Protein AF-A0A653XTZ4-F1 (afdb_monomer_lite)

Sequence (182 aa):
MMSSQIPEPPPSAAHVKADNASLGDLLGDVTRDLSTLMRQEVELAKAELKQSTSRAGKGAGMLAGAGIGGHFVLLFLSLALMWALGAISRTQTIHLPRRQRRRHARRRRDRRTLRPALPLPGPDVGPGRHHGPGLGRADRRRDLGHHRRRPGLHRPQGTQTDQGPAPNRRNPLRNSPNPKTR

Structure (mmCIF, N/CA/C/O backbone):
data_AF-A0A653XTZ4-F1
#
_entry.id   AF-A0A653XTZ4-F1
#
loop_
_atom_site.group_PDB
_atom_site.id
_atom_site.type_symbol
_atom_site.label_atom_id
_atom_site.label_alt_id
_atom_site.label_comp_id
_atom_site.label_asym_id
_atom_site.label_entity_id
_atom_site.label_seq_id
_atom_site.pdbx_PDB_ins_code
_atom_site.Cartn_x
_atom_site.Cartn_y
_atom_site.Cartn_z
_atom_site.occupancy
_atom_site.B_iso_or_equiv
_atom_site.auth_seq_id
_atom_site.auth_comp_id
_atom_site.auth_asym_id
_atom_site.auth_atom_id
_atom_site.pdbx_PDB_model_num
ATOM 1 N N . MET A 1 1 ? -15.277 34.117 65.190 1.00 51.38 1 MET A N 1
ATOM 2 C CA . MET A 1 1 ? -15.842 32.758 65.050 1.00 51.38 1 MET A CA 1
ATOM 3 C C . MET A 1 1 ? -17.034 32.850 64.105 1.00 51.38 1 MET A C 1
ATOM 5 O O . MET A 1 1 ? -18.096 33.268 64.533 1.00 51.38 1 MET A O 1
ATOM 9 N N . MET A 1 2 ? -16.837 32.579 62.813 1.00 57.53 2 MET A N 1
ATOM 10 C CA . MET A 1 2 ? -17.904 32.515 61.805 1.00 57.53 2 MET A CA 1
ATOM 11 C C . MET A 1 2 ? -17.876 31.098 61.241 1.00 57.53 2 MET A C 1
ATOM 13 O O . MET A 1 2 ? -16.967 30.758 60.487 1.00 57.53 2 MET A O 1
ATOM 17 N N . SER A 1 3 ? -18.811 30.257 61.680 1.00 65.62 3 SER A N 1
ATOM 18 C CA . SER A 1 3 ? -18.993 28.914 61.135 1.00 65.62 3 SER A CA 1
ATOM 19 C C . SER A 1 3 ? -19.436 29.033 59.682 1.00 65.62 3 SER A C 1
ATOM 21 O O . SER A 1 3 ? -20.492 29.591 59.392 1.00 65.62 3 SER A O 1
ATOM 23 N N . SER A 1 4 ? -18.615 28.530 58.769 1.00 67.94 4 SER A N 1
ATOM 24 C CA . SER A 1 4 ? -18.942 28.403 57.355 1.00 67.94 4 SER A CA 1
ATOM 25 C C . SER A 1 4 ? -20.038 27.345 57.208 1.00 67.94 4 SER A C 1
ATOM 27 O O . SER A 1 4 ? -19.750 26.153 57.177 1.00 67.94 4 SER A O 1
ATOM 29 N N . GLN A 1 5 ? -21.304 27.767 57.170 1.00 63.75 5 GLN A N 1
ATOM 30 C CA . GLN A 1 5 ? -22.394 26.914 56.699 1.00 63.75 5 GLN A CA 1
ATOM 31 C C . GLN A 1 5 ? -22.141 26.628 55.221 1.00 63.75 5 GLN A C 1
ATOM 33 O O . GLN A 1 5 ? -22.376 27.480 54.368 1.00 63.75 5 GLN A O 1
ATOM 38 N N . ILE A 1 6 ? -21.600 25.446 54.935 1.00 70.12 6 ILE A N 1
ATOM 39 C CA . ILE A 1 6 ? -21.546 24.893 53.586 1.00 70.12 6 ILE A CA 1
ATOM 40 C C . ILE A 1 6 ? -22.996 24.551 53.223 1.00 70.12 6 ILE A C 1
ATOM 42 O O . ILE A 1 6 ? -23.613 23.761 53.940 1.00 70.12 6 ILE A O 1
ATOM 46 N N . PRO A 1 7 ? -23.584 25.162 52.181 1.00 72.69 7 PRO A N 1
ATOM 47 C CA . PRO A 1 7 ? -24.902 24.766 51.710 1.00 72.69 7 PRO A CA 1
ATOM 48 C C . PRO A 1 7 ? -24.826 23.317 51.220 1.00 72.69 7 PRO A C 1
ATOM 50 O O . PRO A 1 7 ? -24.126 23.035 50.248 1.00 72.69 7 PRO A O 1
ATOM 53 N N . GLU A 1 8 ? -25.503 22.402 51.914 1.00 71.94 8 GLU A N 1
ATOM 54 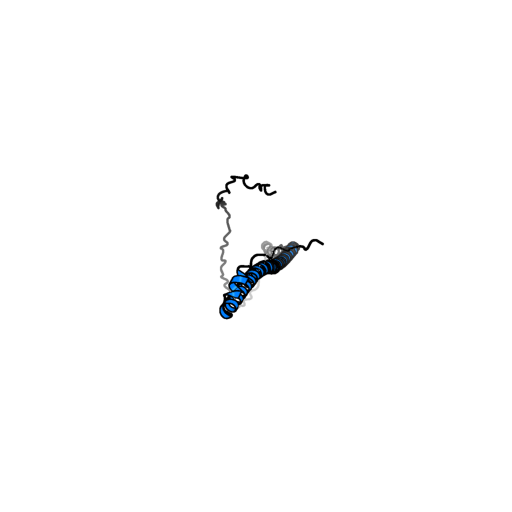C CA . GLU A 1 8 ? -25.648 21.016 51.466 1.00 71.94 8 GLU A CA 1
ATOM 55 C C . GLU A 1 8 ? -26.358 21.020 50.102 1.00 71.94 8 GLU A C 1
ATOM 57 O O . GLU A 1 8 ? -27.453 21.589 49.982 1.00 71.94 8 GLU A O 1
ATOM 62 N N . PRO A 1 9 ? -25.741 20.460 49.045 1.00 74.25 9 PRO A N 1
ATOM 63 C CA . PRO A 1 9 ? -26.384 20.377 47.748 1.00 74.25 9 PRO A CA 1
ATOM 64 C C . PRO A 1 9 ? -27.635 19.492 47.856 1.00 74.25 9 PRO A C 1
ATOM 66 O O . PRO A 1 9 ? -27.632 18.506 48.597 1.00 74.25 9 PRO A O 1
ATOM 69 N N . PRO A 1 10 ? -28.717 19.813 47.123 1.00 76.38 10 PRO A N 1
ATOM 70 C CA . PRO A 1 10 ? -29.911 18.981 47.123 1.00 76.38 10 PRO A CA 1
ATOM 71 C C . PRO A 1 10 ? -29.545 17.548 46.709 1.00 76.38 10 PRO A C 1
ATOM 73 O O . PRO A 1 10 ? -28.668 17.367 45.854 1.00 76.38 10 PRO A O 1
ATOM 76 N N . PRO A 1 11 ? -30.199 16.528 47.293 1.00 75.75 11 PRO A N 1
ATOM 77 C CA . PRO A 1 11 ? -29.886 15.137 47.009 1.00 75.75 11 PRO A CA 1
ATOM 78 C C . PRO A 1 11 ? -29.964 14.892 45.501 1.00 75.75 11 PRO A C 1
ATOM 80 O O . PRO A 1 11 ? -30.978 15.157 44.853 1.00 75.75 11 PRO A O 1
ATOM 83 N N . SER A 1 12 ? -28.850 14.422 44.936 1.00 82.44 12 SER A N 1
ATOM 84 C CA . SER A 1 12 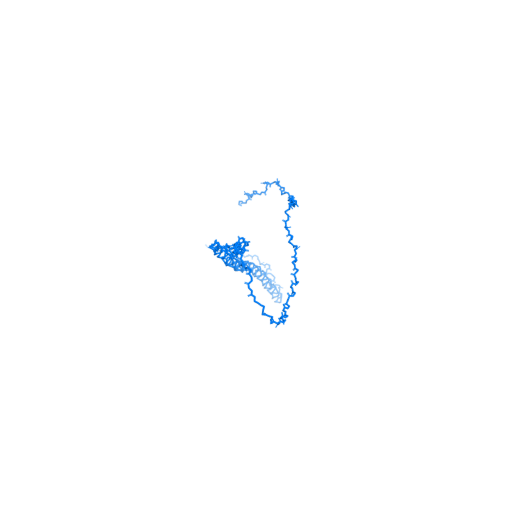? -28.748 14.082 43.518 1.00 82.44 12 SER A CA 1
ATOM 85 C C . SER A 1 12 ? -29.842 13.082 43.143 1.00 82.44 12 SER A C 1
ATOM 87 O O . SER A 1 12 ? -30.152 12.180 43.921 1.00 82.44 12 SER A O 1
ATOM 89 N N . ALA A 1 13 ? -30.381 13.182 41.925 1.00 80.38 13 ALA A N 1
ATOM 90 C CA . ALA A 1 13 ? -31.344 12.213 41.400 1.00 80.38 13 ALA A CA 1
ATOM 91 C C . ALA A 1 13 ? -30.831 10.762 41.501 1.00 80.38 13 ALA A C 1
ATOM 93 O O . ALA A 1 13 ? -31.623 9.842 41.677 1.00 80.38 13 ALA A O 1
ATOM 94 N N . ALA A 1 14 ? -29.509 10.562 41.454 1.00 78.50 14 ALA A N 1
ATOM 95 C CA . ALA A 1 14 ? -28.883 9.263 41.687 1.00 78.50 14 ALA A CA 1
ATOM 96 C C . ALA A 1 14 ? -29.015 8.784 43.145 1.00 78.50 14 ALA A C 1
ATOM 98 O O . ALA A 1 14 ? -29.255 7.603 43.365 1.00 78.50 14 ALA A O 1
ATOM 99 N N . HIS A 1 15 ? -28.913 9.687 44.127 1.00 80.69 15 HIS A N 1
ATOM 100 C CA . HIS A 1 15 ? -29.101 9.386 45.553 1.00 80.69 15 HIS A CA 1
ATOM 101 C C . HIS A 1 15 ? -30.558 9.019 45.845 1.00 80.69 15 HIS A C 1
ATOM 103 O O . HIS A 1 15 ? -30.835 7.963 46.399 1.00 80.69 15 HIS A O 1
ATOM 109 N N . VAL A 1 16 ? -31.500 9.832 45.357 1.00 83.31 16 VAL A N 1
ATOM 110 C CA . VAL A 1 16 ? -32.938 9.570 45.527 1.00 83.31 16 VAL A CA 1
ATOM 111 C C . VAL A 1 16 ? -33.346 8.260 44.843 1.00 83.31 16 VAL A C 1
ATOM 113 O O . VAL A 1 16 ? -34.161 7.509 45.373 1.00 83.31 16 VAL A O 1
ATOM 116 N N . LYS A 1 17 ? -32.772 7.946 43.673 1.00 81.56 17 LYS A N 1
ATOM 117 C CA . LYS A 1 17 ? -33.007 6.668 42.991 1.00 81.56 17 LYS A CA 1
ATOM 118 C C . LYS A 1 17 ? -32.389 5.499 43.762 1.00 81.56 17 LYS A C 1
ATOM 120 O O . LYS A 1 17 ? -33.029 4.463 43.841 1.00 81.56 17 LYS A O 1
ATOM 125 N N . ALA A 1 18 ? -31.207 5.662 44.356 1.00 83.44 18 ALA A N 1
ATOM 126 C CA . ALA A 1 18 ? -30.561 4.624 45.160 1.00 83.44 18 ALA A CA 1
ATOM 127 C C . ALA A 1 18 ? -31.342 4.283 46.440 1.00 83.44 18 ALA A C 1
ATOM 129 O O . ALA A 1 18 ? -31.432 3.110 46.783 1.00 83.44 18 ALA A O 1
ATOM 130 N N . ASP A 1 19 ? -31.972 5.273 47.079 1.00 85.25 19 ASP A N 1
ATOM 131 C CA . ASP A 1 19 ? -32.804 5.063 48.275 1.00 85.25 19 ASP A CA 1
ATOM 132 C C . ASP A 1 19 ? -34.115 4.310 47.976 1.00 85.25 19 ASP A C 1
ATOM 134 O O . ASP A 1 19 ? -34.708 3.710 48.871 1.00 85.25 19 ASP A O 1
ATOM 138 N N . ASN A 1 20 ? -34.578 4.337 46.719 1.00 87.06 20 ASN A N 1
ATOM 139 C CA . ASN A 1 20 ? -35.852 3.744 46.292 1.00 87.06 20 ASN A CA 1
ATOM 140 C C . ASN A 1 20 ? -35.698 2.520 45.367 1.00 87.06 20 ASN A C 1
ATOM 142 O O . ASN A 1 20 ? -36.682 1.828 45.106 1.00 87.06 20 ASN A O 1
ATOM 146 N N . ALA A 1 21 ? -34.500 2.261 44.837 1.00 86.94 21 ALA A N 1
ATOM 147 C CA . ALA A 1 21 ? -34.234 1.174 43.899 1.00 86.94 21 ALA A CA 1
ATOM 148 C C . ALA A 1 21 ? -33.846 -0.114 44.628 1.00 86.94 21 ALA A C 1
ATOM 150 O O . ALA A 1 21 ? -33.131 -0.103 45.630 1.00 86.94 21 ALA A O 1
ATOM 151 N N . SER A 1 22 ? -34.278 -1.253 44.088 1.00 90.31 22 SER A N 1
ATOM 152 C CA . SER A 1 22 ? -33.828 -2.542 44.602 1.00 90.31 22 SER A CA 1
ATOM 153 C C . SER A 1 22 ? -32.359 -2.796 44.231 1.00 90.31 22 SER A C 1
ATOM 155 O O . SER A 1 22 ? -31.834 -2.252 43.257 1.00 90.31 22 SER A O 1
ATOM 157 N N . LEU A 1 23 ? -31.687 -3.691 44.964 1.00 90.06 23 LEU A N 1
ATOM 158 C CA . LEU A 1 23 ? -30.324 -4.142 44.636 1.00 90.06 23 LEU A CA 1
ATOM 159 C C . LEU A 1 23 ? -30.201 -4.681 43.199 1.00 90.06 23 LEU A C 1
ATOM 161 O O . LEU A 1 23 ? -29.157 -4.521 42.569 1.00 90.06 23 LEU A O 1
ATOM 165 N N . GLY A 1 24 ? -31.263 -5.307 42.680 1.00 91.69 24 GLY A N 1
ATOM 166 C CA . GLY A 1 24 ? -31.305 -5.809 41.307 1.00 91.69 24 GLY A CA 1
ATOM 167 C C . GLY A 1 24 ? -31.316 -4.687 40.268 1.00 91.69 24 GLY A C 1
ATOM 168 O O . GLY A 1 24 ? -30.619 -4.789 39.260 1.00 91.69 24 GLY A O 1
ATOM 169 N N . ASP A 1 25 ? -32.036 -3.598 40.543 1.00 91.19 25 ASP A N 1
ATOM 170 C CA . ASP A 1 25 ? -32.103 -2.432 39.655 1.00 91.19 25 ASP A CA 1
ATOM 171 C C . ASP A 1 25 ? -30.757 -1.697 39.606 1.00 91.19 25 ASP A C 1
ATOM 173 O O . ASP A 1 25 ? -30.277 -1.349 38.528 1.00 91.19 25 ASP A O 1
ATOM 177 N N . LEU A 1 26 ? -30.101 -1.537 40.761 1.00 92.56 26 LEU A N 1
ATOM 178 C CA . LEU A 1 26 ? -28.773 -0.921 40.860 1.00 92.56 26 LEU A CA 1
ATOM 179 C C . LEU A 1 26 ? -27.700 -1.740 40.130 1.00 92.56 26 LEU A C 1
ATOM 181 O O . LEU A 1 26 ? -26.888 -1.183 39.391 1.00 92.56 26 LEU A O 1
ATOM 185 N N . LEU A 1 27 ? -27.705 -3.067 40.293 1.00 92.62 27 LEU A N 1
ATOM 186 C CA . LEU A 1 27 ? -26.774 -3.948 39.583 1.00 92.62 27 LEU A CA 1
ATOM 187 C C . LEU A 1 27 ? -27.038 -3.951 38.068 1.00 92.62 27 LEU A C 1
ATOM 189 O O . LEU A 1 27 ? -26.093 -3.990 37.274 1.00 92.62 27 LEU A O 1
ATOM 193 N N . GLY A 1 28 ? -28.311 -3.890 37.667 1.00 93.94 28 GLY A N 1
ATOM 194 C CA . GLY A 1 28 ? -28.729 -3.770 36.273 1.00 93.94 28 GLY A CA 1
ATOM 195 C C . GLY A 1 28 ? -28.225 -2.484 35.618 1.00 93.94 28 GLY A C 1
ATOM 196 O O . GLY A 1 28 ? -27.636 -2.549 34.537 1.00 93.94 28 GLY A O 1
ATOM 197 N N . ASP A 1 29 ? -28.386 -1.343 36.291 1.00 91.62 29 ASP A N 1
ATOM 198 C CA . ASP A 1 29 ? -27.889 -0.042 35.831 1.00 91.62 29 ASP A CA 1
ATOM 199 C C . ASP A 1 29 ? -26.354 -0.047 35.707 1.00 91.62 29 ASP A C 1
ATOM 201 O O . ASP A 1 29 ? -25.831 0.264 34.639 1.00 91.62 29 ASP A O 1
ATOM 205 N N . VAL A 1 30 ? -25.619 -0.532 36.719 1.00 93.50 30 VAL A N 1
ATOM 206 C CA . VAL A 1 30 ? -24.144 -0.629 36.662 1.00 93.50 30 VAL A CA 1
ATOM 207 C C . VAL A 1 30 ? -23.672 -1.529 35.517 1.00 93.50 30 VAL A C 1
ATOM 209 O O . VAL A 1 30 ? -22.740 -1.188 34.787 1.00 93.50 30 VAL A O 1
ATOM 212 N N . THR A 1 31 ? -24.316 -2.682 35.324 1.00 94.50 31 THR A N 1
ATOM 213 C CA . THR A 1 31 ? -23.972 -3.611 34.235 1.00 94.50 31 THR A CA 1
ATOM 214 C C . THR A 1 31 ? -24.239 -2.982 32.868 1.00 94.50 31 THR A C 1
ATOM 216 O O . THR A 1 31 ? -23.472 -3.179 31.918 1.00 94.50 31 THR A O 1
ATOM 219 N N . ARG A 1 32 ? -25.318 -2.207 32.752 1.00 94.25 32 ARG A N 1
ATOM 220 C CA . ARG A 1 32 ? -25.679 -1.488 31.531 1.00 94.25 32 ARG A CA 1
ATOM 221 C C . ARG A 1 32 ? -24.715 -0.339 31.241 1.00 94.25 32 ARG A C 1
ATOM 223 O O . ARG A 1 32 ? -24.320 -0.168 30.085 1.00 94.25 32 ARG A O 1
ATOM 230 N N . ASP A 1 33 ? -24.279 0.380 32.264 1.00 93.19 33 ASP A N 1
ATOM 231 C CA . ASP A 1 33 ? -23.287 1.447 32.145 1.00 93.19 33 ASP A CA 1
ATOM 232 C C . ASP A 1 33 ? -21.918 0.882 31.748 1.00 93.19 33 ASP A C 1
ATOM 234 O O . ASP A 1 33 ? -21.308 1.356 30.788 1.00 93.19 33 ASP A O 1
ATOM 238 N N . LEU A 1 34 ? -21.484 -0.222 32.369 1.00 94.69 34 LEU A N 1
ATOM 239 C CA . LEU A 1 34 ? -20.264 -0.934 31.975 1.00 94.69 34 LEU A CA 1
ATOM 240 C C . LEU A 1 34 ? -20.347 -1.457 30.535 1.00 94.69 34 LEU A C 1
ATOM 242 O O . LEU A 1 34 ? -19.387 -1.338 29.774 1.00 94.69 34 LEU A O 1
ATOM 246 N N . SER A 1 35 ? -21.500 -2.001 30.138 1.00 94.94 35 SER A N 1
ATOM 247 C CA . SER A 1 35 ? -21.736 -2.444 28.757 1.00 94.94 35 SER A CA 1
ATOM 248 C C . SER A 1 35 ? -21.639 -1.285 27.767 1.00 94.94 35 SER A C 1
ATOM 250 O O . SER A 1 35 ? -21.141 -1.465 26.656 1.00 94.94 35 SER A O 1
ATOM 252 N N . THR A 1 36 ? -22.090 -0.096 28.166 1.00 95.00 36 THR A N 1
ATOM 253 C CA . THR A 1 36 ? -22.021 1.120 27.348 1.00 95.00 36 THR A CA 1
ATOM 254 C C . THR A 1 36 ? -20.575 1.590 27.193 1.00 95.00 36 THR A C 1
ATOM 256 O O . THR A 1 36 ? -20.137 1.818 26.066 1.00 95.00 36 THR A O 1
ATOM 259 N N . LEU A 1 37 ? -19.806 1.627 28.285 1.00 94.50 37 LEU A N 1
ATOM 260 C CA . LEU A 1 37 ? -18.377 1.960 28.271 1.00 94.50 37 LEU A CA 1
ATOM 261 C C . LEU A 1 37 ? -17.568 0.977 27.419 1.00 94.50 37 LEU A C 1
ATOM 263 O O . LEU A 1 37 ? -16.820 1.389 26.538 1.00 94.50 37 LEU A O 1
ATOM 267 N N . MET A 1 38 ? -17.773 -0.330 27.612 1.00 95.62 38 MET A N 1
ATOM 268 C CA . MET A 1 38 ? -17.126 -1.369 26.803 1.00 95.62 38 MET A CA 1
ATOM 269 C C . MET A 1 38 ? -17.401 -1.176 25.310 1.00 95.62 38 MET A C 1
ATOM 271 O O . MET A 1 38 ? -16.502 -1.334 24.486 1.00 95.62 38 MET A O 1
ATOM 275 N N . ARG A 1 39 ? -18.635 -0.813 24.941 1.00 95.12 39 ARG A N 1
ATOM 276 C CA . ARG A 1 39 ? -18.990 -0.576 23.538 1.00 95.12 39 ARG A CA 1
ATOM 277 C C . ARG A 1 39 ? -18.271 0.641 22.968 1.00 95.12 39 ARG A C 1
ATOM 279 O O . ARG A 1 39 ? -17.784 0.565 21.846 1.00 95.12 39 ARG A O 1
ATOM 286 N N . GLN A 1 40 ? -18.164 1.713 23.749 1.00 95.19 40 GLN A N 1
ATOM 287 C CA . GLN A 1 40 ? -17.449 2.932 23.368 1.00 95.19 40 GLN A CA 1
ATOM 288 C C . GLN A 1 40 ? -15.948 2.682 23.196 1.00 95.19 40 GLN A C 1
ATOM 290 O O . GLN A 1 40 ? -15.385 3.077 22.178 1.00 95.19 40 GLN A O 1
ATOM 295 N N . GLU A 1 41 ? -15.319 1.965 24.128 1.00 94.44 41 GLU A N 1
ATOM 296 C CA . GLU A 1 41 ? -13.904 1.582 24.040 1.00 94.44 41 GLU A CA 1
ATOM 297 C C . GLU A 1 41 ? -13.636 0.708 22.810 1.00 94.44 41 GLU A C 1
ATOM 299 O O . GLU A 1 41 ? -12.679 0.929 22.071 1.00 94.44 41 GLU A O 1
ATOM 304 N N . VAL A 1 42 ? -14.520 -0.255 22.520 1.00 95.19 42 VAL A N 1
ATOM 305 C CA . VAL A 1 42 ? -14.406 -1.092 21.316 1.00 95.19 42 VAL A CA 1
ATOM 306 C C . VAL A 1 42 ? -14.607 -0.274 20.042 1.00 95.19 42 VAL A C 1
ATOM 308 O O . VAL A 1 42 ? -13.889 -0.486 19.065 1.00 95.19 42 VAL A O 1
ATOM 311 N N . GLU A 1 43 ? -15.569 0.647 20.010 1.00 95.12 43 GLU A N 1
ATOM 312 C CA . GLU A 1 43 ? -15.789 1.519 18.853 1.00 95.12 43 GLU A CA 1
ATOM 313 C C . GLU A 1 43 ? -14.595 2.442 18.601 1.00 95.12 43 GLU A C 1
ATOM 315 O O . GLU A 1 43 ? -14.159 2.577 17.452 1.00 95.12 43 GLU A O 1
ATOM 320 N N . LEU A 1 44 ? -14.016 2.998 19.664 1.00 94.06 44 LEU A N 1
ATOM 321 C CA . LEU A 1 44 ? -12.812 3.816 19.604 1.00 94.06 44 LEU A CA 1
ATOM 322 C C . LEU A 1 44 ? -11.613 2.994 19.120 1.00 94.06 44 LEU A C 1
ATOM 324 O O . LEU A 1 44 ? -10.983 3.349 18.123 1.00 94.06 44 LEU A O 1
ATOM 328 N N . ALA A 1 45 ? -11.353 1.848 19.752 1.00 94.25 45 ALA A N 1
ATOM 329 C CA . ALA A 1 45 ? -10.272 0.944 19.377 1.00 94.25 45 ALA A CA 1
ATOM 330 C C . ALA A 1 45 ? -10.424 0.459 17.932 1.00 94.25 45 ALA A C 1
ATOM 332 O O . ALA A 1 45 ? -9.446 0.364 17.196 1.00 94.25 45 ALA A O 1
ATOM 333 N N . LYS A 1 46 ? -11.653 0.200 17.473 1.00 93.31 46 LYS A N 1
ATOM 334 C CA . LYS A 1 46 ? -11.926 -0.170 16.081 1.00 93.31 46 LYS A CA 1
ATOM 335 C C . LYS A 1 46 ? -11.641 0.983 15.121 1.00 93.31 46 LYS A C 1
ATOM 337 O O . LYS A 1 46 ? -11.103 0.743 14.037 1.00 93.31 46 LYS A O 1
ATOM 342 N N . ALA A 1 47 ? -11.993 2.214 15.483 1.00 94.62 47 ALA A N 1
ATOM 343 C CA . ALA A 1 47 ? -11.677 3.393 14.684 1.00 94.62 47 ALA A CA 1
ATOM 344 C C . ALA A 1 47 ? -10.159 3.614 14.595 1.00 94.62 47 ALA A C 1
ATOM 346 O O . ALA A 1 47 ? -9.625 3.804 13.497 1.00 94.62 47 ALA A O 1
ATOM 347 N N . GLU A 1 48 ? -9.455 3.500 15.719 1.00 91.31 48 GLU A N 1
ATOM 348 C CA . GLU A 1 48 ? -8.004 3.643 15.785 1.00 91.31 48 GLU A CA 1
ATOM 349 C C . GLU A 1 48 ? -7.284 2.518 15.036 1.00 91.31 48 GLU A C 1
ATOM 351 O O . GLU A 1 48 ? -6.395 2.789 14.227 1.00 91.31 48 GLU A O 1
ATOM 356 N N . LEU A 1 49 ? -7.732 1.270 15.192 1.00 95.12 49 LEU A N 1
ATOM 357 C CA . LEU A 1 49 ? -7.233 0.121 14.439 1.00 95.12 49 LEU A CA 1
ATOM 358 C C . LEU A 1 49 ? -7.443 0.307 12.932 1.00 95.12 49 LEU A C 1
ATOM 360 O O . LEU A 1 49 ? -6.561 0.009 12.129 1.00 95.12 49 LEU A O 1
ATOM 364 N N . LYS A 1 50 ? -8.604 0.813 12.506 1.00 94.50 50 LYS A N 1
ATOM 365 C CA . LYS A 1 50 ? -8.869 1.078 11.085 1.00 94.50 50 LYS A CA 1
ATOM 366 C C . LYS A 1 50 ? -7.925 2.152 10.545 1.00 94.50 50 LYS A C 1
ATOM 368 O O . LYS A 1 50 ? -7.408 2.025 9.432 1.00 94.50 50 LYS A O 1
ATOM 373 N N . GLN A 1 51 ? -7.678 3.195 11.332 1.00 92.19 51 GLN A N 1
ATOM 374 C CA . GLN A 1 51 ? -6.751 4.259 10.971 1.00 92.19 51 GLN A CA 1
ATOM 375 C C . GLN A 1 51 ? -5.299 3.762 10.920 1.00 92.19 51 GLN A C 1
ATOM 377 O O . GLN A 1 51 ? -4.587 4.074 9.961 1.00 92.19 51 GLN A O 1
ATOM 382 N N . SER A 1 52 ? -4.868 2.964 11.898 1.00 90.88 52 SER A N 1
ATOM 383 C CA . SER A 1 52 ? -3.527 2.374 11.939 1.00 90.88 52 SER A CA 1
ATOM 384 C C . SER A 1 52 ? -3.321 1.389 10.788 1.00 90.88 52 SER A C 1
ATOM 386 O O . SER A 1 52 ? -2.318 1.487 10.084 1.00 90.88 52 SER A O 1
ATOM 388 N N . THR A 1 53 ? -4.316 0.548 10.496 1.00 95.06 53 THR A N 1
ATOM 389 C CA . THR A 1 53 ? -4.308 -0.382 9.356 1.00 95.06 53 THR A CA 1
ATOM 390 C C . THR A 1 53 ? -4.197 0.362 8.029 1.00 95.06 53 THR A C 1
ATOM 392 O O . THR A 1 53 ? -3.399 -0.016 7.178 1.00 95.06 53 THR A O 1
ATOM 395 N N . SER A 1 54 ? -4.951 1.448 7.844 1.00 93.56 54 SER A N 1
ATOM 396 C CA . SER A 1 54 ? -4.886 2.254 6.618 1.00 93.56 54 SER A CA 1
ATOM 397 C C . SER A 1 54 ? -3.502 2.882 6.419 1.00 93.56 54 SER A C 1
ATOM 399 O O . SER A 1 54 ? -2.915 2.796 5.336 1.00 93.56 54 SER A O 1
ATOM 401 N N . ARG A 1 55 ? -2.935 3.469 7.481 1.00 93.31 55 ARG A N 1
ATOM 402 C CA . ARG A 1 55 ? -1.596 4.076 7.441 1.00 93.31 55 ARG A CA 1
ATOM 403 C C . ARG A 1 55 ? -0.509 3.033 7.180 1.00 93.31 55 ARG A C 1
ATOM 405 O O . ARG A 1 55 ? 0.311 3.229 6.283 1.00 93.31 55 ARG A O 1
ATOM 412 N N . ALA A 1 56 ? -0.535 1.920 7.911 1.00 94.81 56 ALA A N 1
ATOM 413 C CA . ALA A 1 56 ? 0.409 0.819 7.743 1.00 94.81 56 ALA A CA 1
ATOM 414 C C . ALA A 1 56 ? 0.293 0.181 6.351 1.00 94.81 56 ALA A C 1
ATOM 416 O O . ALA A 1 56 ? 1.303 -0.024 5.681 1.00 94.81 56 ALA A O 1
ATOM 417 N N . GLY A 1 57 ? -0.932 -0.050 5.870 1.00 95.12 57 GLY A N 1
ATOM 418 C CA . GLY A 1 57 ? -1.203 -0.610 4.548 1.00 95.12 57 GLY A CA 1
ATOM 419 C C . GLY A 1 57 ? -0.696 0.278 3.415 1.00 95.12 57 GLY A C 1
ATOM 420 O O . GLY A 1 57 ? -0.101 -0.221 2.462 1.00 95.12 57 GLY A O 1
ATOM 421 N N . LYS A 1 58 ? -0.845 1.604 3.532 1.00 96.62 58 LYS A N 1
ATOM 422 C CA . LYS A 1 58 ? -0.303 2.544 2.542 1.00 96.62 58 LYS A CA 1
ATOM 423 C C . LYS A 1 58 ? 1.22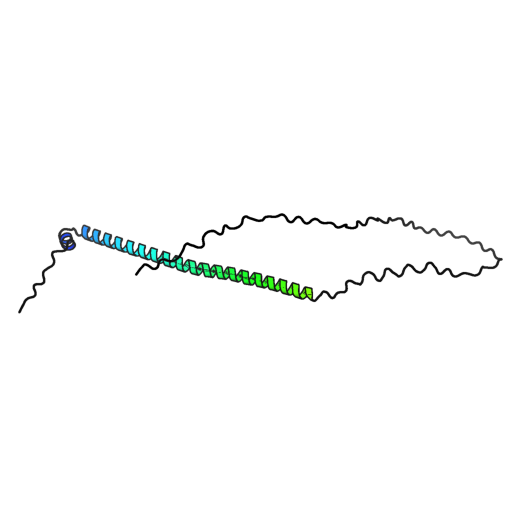5 2.508 2.500 1.00 96.62 58 LYS A C 1
ATOM 425 O O . LYS A 1 58 ? 1.794 2.444 1.412 1.00 96.62 58 LYS A O 1
ATOM 430 N N . GLY A 1 59 ? 1.880 2.501 3.663 1.00 95.31 59 GLY A N 1
ATOM 431 C CA . GLY A 1 59 ? 3.339 2.388 3.754 1.00 95.31 59 GLY A CA 1
ATOM 432 C C . GLY A 1 59 ? 3.855 1.074 3.164 1.00 95.31 59 GLY A C 1
ATOM 433 O O . GLY A 1 59 ? 4.730 1.086 2.300 1.00 95.31 59 GLY A O 1
ATOM 434 N N . ALA A 1 60 ? 3.254 -0.049 3.563 1.00 97.19 60 ALA A N 1
ATOM 435 C CA . ALA A 1 60 ? 3.596 -1.373 3.051 1.00 97.19 60 ALA A CA 1
ATOM 436 C C . ALA A 1 60 ? 3.377 -1.482 1.533 1.00 97.19 60 ALA A C 1
ATOM 438 O O . ALA A 1 60 ? 4.243 -1.988 0.821 1.00 97.19 60 ALA A O 1
ATOM 439 N N . GLY A 1 61 ? 2.263 -0.950 1.020 1.00 97.25 61 GLY A N 1
ATOM 440 C CA . GLY A 1 61 ? 1.962 -0.936 -0.412 1.00 97.25 61 GLY A CA 1
ATOM 441 C C . GLY A 1 61 ? 2.966 -0.116 -1.224 1.00 97.25 61 GLY A C 1
ATOM 442 O O . GLY A 1 61 ? 3.414 -0.568 -2.277 1.00 97.25 61 GLY A O 1
ATOM 443 N N . MET A 1 62 ? 3.374 1.057 -0.726 1.00 97.94 62 MET A N 1
ATOM 444 C CA . MET A 1 62 ? 4.403 1.874 -1.383 1.00 97.94 62 MET A CA 1
ATOM 445 C C . MET A 1 62 ? 5.763 1.172 -1.402 1.00 97.94 62 MET A C 1
ATOM 447 O O . MET A 1 62 ? 6.428 1.182 -2.433 1.00 97.94 62 MET A O 1
ATOM 451 N N . LEU A 1 63 ? 6.159 0.527 -0.302 1.00 97.56 63 LEU A N 1
ATOM 452 C CA . LEU A 1 63 ? 7.406 -0.240 -0.218 1.00 97.56 63 LEU A CA 1
ATOM 453 C C . LEU A 1 63 ? 7.409 -1.445 -1.166 1.00 97.56 63 LEU A C 1
ATOM 455 O O . LEU A 1 63 ? 8.369 -1.636 -1.911 1.00 97.56 63 LEU A O 1
ATOM 459 N N . ALA A 1 64 ? 6.322 -2.218 -1.192 1.00 98.31 64 ALA A N 1
ATOM 460 C CA . ALA A 1 64 ? 6.175 -3.346 -2.108 1.00 98.31 64 ALA A CA 1
ATOM 461 C C . ALA A 1 64 ? 6.206 -2.888 -3.576 1.00 98.31 64 ALA A C 1
ATOM 463 O O . ALA A 1 64 ? 6.944 -3.445 -4.391 1.00 98.31 64 ALA A O 1
ATOM 464 N N . GLY A 1 65 ? 5.461 -1.826 -3.900 1.00 98.19 65 GLY A N 1
ATOM 465 C CA . GLY A 1 65 ? 5.453 -1.226 -5.233 1.00 98.19 65 GLY A CA 1
ATOM 466 C C . GLY A 1 65 ? 6.828 -0.700 -5.651 1.00 98.19 65 GLY A C 1
ATOM 467 O O . GLY A 1 65 ? 7.258 -0.953 -6.773 1.00 98.19 65 GLY A O 1
ATOM 468 N N . ALA A 1 66 ? 7.550 -0.032 -4.747 1.00 98.25 66 ALA A N 1
ATOM 469 C CA . ALA A 1 66 ? 8.909 0.447 -4.993 1.00 98.25 66 ALA A CA 1
ATOM 470 C C . ALA A 1 66 ? 9.896 -0.706 -5.216 1.00 98.25 66 ALA A C 1
ATOM 472 O O . ALA A 1 66 ? 10.740 -0.611 -6.104 1.00 98.25 66 ALA A O 1
ATOM 473 N N . GLY A 1 67 ? 9.766 -1.808 -4.472 1.00 98.56 67 GLY A N 1
ATOM 474 C CA . GLY A 1 67 ? 10.579 -3.007 -4.674 1.00 98.56 67 GLY A CA 1
ATOM 475 C C . GLY A 1 67 ? 10.388 -3.604 -6.069 1.00 98.56 67 GLY A C 1
ATOM 476 O O . GLY A 1 67 ? 11.357 -3.795 -6.802 1.00 98.56 67 GLY A O 1
ATOM 477 N N . ILE A 1 68 ? 9.135 -3.829 -6.473 1.00 98.50 68 ILE A N 1
ATOM 478 C CA . ILE A 1 68 ? 8.807 -4.379 -7.797 1.00 98.50 68 ILE A CA 1
ATOM 479 C C . ILE A 1 68 ? 9.225 -3.407 -8.909 1.00 98.50 68 ILE A C 1
ATOM 481 O O . ILE A 1 68 ? 9.878 -3.805 -9.873 1.00 98.50 68 ILE A O 1
ATOM 485 N N . GLY A 1 69 ? 8.894 -2.121 -8.772 1.00 98.50 69 GLY A N 1
ATOM 486 C CA . GLY A 1 69 ? 9.262 -1.091 -9.742 1.00 98.50 69 GLY A CA 1
ATOM 487 C C . GLY A 1 69 ? 10.777 -0.954 -9.899 1.00 98.50 69 GLY A C 1
ATOM 488 O O . GLY A 1 69 ? 11.285 -0.974 -11.018 1.00 98.50 69 GLY A O 1
ATOM 489 N N . GLY A 1 70 ? 11.513 -0.893 -8.787 1.00 98.56 70 GLY A N 1
ATOM 490 C CA . GLY A 1 70 ? 12.975 -0.862 -8.779 1.00 98.56 70 GLY A CA 1
ATOM 491 C C . GLY A 1 70 ? 13.591 -2.111 -9.410 1.00 98.56 70 GLY A C 1
ATOM 492 O O . GLY A 1 70 ? 14.545 -2.002 -10.180 1.00 98.56 70 GLY A O 1
ATOM 493 N N . HIS A 1 71 ? 13.006 -3.287 -9.166 1.00 98.56 71 HIS A N 1
ATOM 494 C CA . HIS A 1 71 ? 13.432 -4.528 -9.807 1.00 98.56 71 HIS A CA 1
ATOM 495 C C . HIS A 1 71 ? 13.281 -4.471 -11.333 1.00 98.56 71 HIS A C 1
ATOM 497 O O . HIS A 1 71 ? 14.224 -4.799 -12.053 1.00 98.56 71 HIS A O 1
ATOM 503 N N . PHE A 1 72 ? 12.144 -3.990 -11.846 1.00 98.56 72 PHE A N 1
ATOM 504 C CA . PHE A 1 72 ? 11.959 -3.812 -13.289 1.00 98.56 72 PHE A CA 1
ATOM 505 C C . PHE A 1 72 ? 12.917 -2.781 -13.880 1.00 98.56 72 PHE A C 1
ATOM 507 O O . PHE A 1 72 ? 13.458 -3.016 -14.957 1.00 98.56 72 PHE A O 1
ATOM 514 N N . VAL A 1 73 ? 13.175 -1.670 -13.184 1.00 98.62 73 VAL A N 1
ATOM 515 C CA . VAL A 1 73 ? 14.172 -0.681 -13.623 1.00 98.62 73 VAL A CA 1
ATOM 516 C C . VAL A 1 73 ? 15.547 -1.330 -13.767 1.00 98.62 73 VAL A C 1
ATOM 518 O O . VAL A 1 73 ? 16.181 -1.166 -14.806 1.00 98.62 73 VAL A O 1
ATOM 521 N N . LEU A 1 74 ? 15.988 -2.110 -12.776 1.00 98.56 74 LEU A N 1
ATOM 522 C CA . LEU A 1 74 ? 17.257 -2.841 -12.839 1.00 98.56 74 LEU A CA 1
ATOM 523 C C . LEU A 1 74 ? 17.279 -3.862 -13.982 1.00 98.56 74 LEU A C 1
ATOM 525 O O . LEU A 1 74 ? 18.276 -3.960 -14.698 1.00 98.56 74 LEU A O 1
ATOM 529 N N . LEU A 1 75 ? 16.180 -4.589 -14.187 1.00 98.56 75 LEU A N 1
ATOM 530 C CA . LEU A 1 75 ? 16.045 -5.568 -15.263 1.00 98.56 75 LEU A CA 1
ATOM 531 C C . LEU A 1 75 ? 16.146 -4.898 -16.639 1.00 98.56 75 LEU A C 1
ATOM 533 O O . LEU A 1 75 ? 16.960 -5.306 -17.468 1.00 98.56 75 LEU A O 1
ATOM 537 N N . PHE A 1 76 ? 15.380 -3.833 -16.881 1.00 98.44 76 PHE A N 1
ATOM 538 C CA . PHE A 1 76 ? 15.445 -3.091 -18.140 1.00 98.44 76 PHE A CA 1
ATOM 539 C C . PHE A 1 76 ? 16.796 -2.415 -18.341 1.00 98.44 76 PHE A C 1
ATOM 541 O O . PHE A 1 76 ? 17.308 -2.428 -19.457 1.00 98.44 76 PHE A O 1
ATOM 548 N N . LEU A 1 77 ? 17.402 -1.877 -17.281 1.00 98.50 77 LEU A N 1
ATOM 549 C CA . LEU A 1 77 ? 18.741 -1.304 -17.342 1.00 98.50 77 LEU A CA 1
ATOM 550 C C . LEU A 1 77 ? 19.779 -2.365 -17.732 1.00 98.50 77 LEU A C 1
ATOM 552 O O . LEU A 1 77 ? 20.614 -2.109 -18.595 1.00 98.50 77 LEU A O 1
ATOM 556 N N . SER A 1 78 ? 19.691 -3.573 -17.169 1.00 98.38 78 SER A N 1
ATOM 557 C CA . SER A 1 78 ? 20.553 -4.703 -17.533 1.00 98.38 78 SER A CA 1
ATOM 558 C C . SER A 1 78 ? 20.402 -5.088 -19.011 1.00 98.38 78 SER A C 1
ATOM 560 O O . SER A 1 78 ? 21.397 -5.189 -19.733 1.00 98.38 78 SER A O 1
ATOM 562 N N . LEU A 1 79 ? 19.164 -5.218 -19.504 1.00 98.00 79 LEU A N 1
ATOM 563 C CA . LEU A 1 79 ? 18.890 -5.515 -20.915 1.00 98.00 79 LEU A CA 1
ATOM 564 C C . LEU A 1 79 ? 19.359 -4.390 -21.846 1.00 98.00 79 LEU A C 1
ATOM 566 O O . LEU A 1 79 ? 19.922 -4.669 -22.905 1.00 98.00 79 LEU A O 1
ATOM 570 N N . ALA A 1 80 ? 19.146 -3.133 -21.455 1.00 97.62 80 ALA A N 1
ATOM 571 C CA . ALA A 1 80 ? 19.591 -1.962 -22.200 1.00 97.62 80 ALA A CA 1
ATOM 572 C C . ALA A 1 80 ? 21.118 -1.925 -22.306 1.00 97.62 80 ALA A C 1
ATOM 574 O O . ALA A 1 80 ? 21.642 -1.696 -23.394 1.00 97.62 80 ALA A O 1
ATOM 575 N N . LEU A 1 81 ? 21.835 -2.220 -21.216 1.00 97.44 81 LEU A N 1
ATOM 576 C CA . LEU A 1 81 ? 23.293 -2.339 -21.217 1.00 97.44 81 LEU A CA 1
ATOM 577 C C . LEU A 1 81 ? 23.763 -3.486 -22.116 1.00 97.44 81 LEU A C 1
ATOM 579 O O . LEU A 1 81 ? 24.646 -3.278 -22.945 1.00 97.44 81 LEU A O 1
ATOM 583 N N . MET A 1 82 ? 23.147 -4.668 -22.022 1.00 96.88 82 MET A N 1
ATOM 584 C CA . MET A 1 82 ? 23.458 -5.801 -22.903 1.00 96.88 82 MET A CA 1
ATOM 585 C C . MET A 1 82 ? 23.295 -5.420 -24.384 1.00 96.88 82 MET A C 1
ATOM 587 O O . MET A 1 82 ? 24.179 -5.680 -25.204 1.00 96.88 82 MET A O 1
ATOM 591 N N . TRP A 1 83 ? 22.187 -4.757 -24.724 1.00 96.00 83 TRP A N 1
ATOM 592 C CA . TRP A 1 83 ? 21.932 -4.255 -26.074 1.00 96.00 83 TRP A CA 1
ATOM 593 C C . TRP A 1 83 ? 22.939 -3.189 -26.508 1.00 96.00 83 TRP A C 1
ATOM 595 O O . TRP A 1 83 ? 23.447 -3.252 -27.628 1.00 96.00 83 TRP A O 1
ATOM 605 N N . ALA A 1 84 ? 23.257 -2.234 -25.633 1.00 95.62 84 ALA A N 1
ATOM 606 C CA . ALA A 1 84 ? 24.211 -1.165 -25.907 1.00 95.62 84 ALA A CA 1
ATOM 607 C C . ALA A 1 84 ? 25.617 -1.721 -26.168 1.00 95.62 84 ALA A C 1
ATOM 609 O O . ALA A 1 84 ? 26.239 -1.360 -27.166 1.00 95.62 84 ALA A O 1
ATOM 610 N N . LEU A 1 85 ? 26.094 -2.661 -25.345 1.00 94.19 85 LEU A N 1
ATOM 611 C CA . LEU A 1 85 ? 27.373 -3.346 -25.558 1.00 94.19 85 LEU A CA 1
ATOM 612 C C . LEU A 1 85 ? 27.388 -4.097 -26.899 1.00 94.19 85 LEU A C 1
ATOM 614 O O . LEU A 1 85 ? 28.362 -4.011 -27.652 1.00 94.19 85 LEU A O 1
ATOM 618 N N . GLY A 1 86 ? 26.299 -4.790 -27.243 1.00 93.31 86 GLY A N 1
ATOM 619 C CA . GLY A 1 86 ? 26.138 -5.449 -28.543 1.00 93.31 86 GLY A CA 1
ATOM 620 C C . GLY A 1 86 ? 26.155 -4.474 -29.728 1.00 93.31 86 GLY A C 1
ATOM 621 O O . GLY A 1 86 ? 26.736 -4.763 -30.776 1.00 93.31 86 GLY A O 1
ATOM 622 N N . ALA A 1 87 ? 25.549 -3.299 -29.573 1.00 91.19 87 ALA A N 1
ATOM 623 C CA . ALA A 1 87 ? 25.536 -2.257 -30.595 1.00 91.19 87 ALA A CA 1
ATOM 624 C C . ALA A 1 87 ? 26.920 -1.610 -30.784 1.00 91.19 87 ALA A C 1
ATOM 626 O O . ALA A 1 87 ? 27.370 -1.428 -31.919 1.00 91.19 87 ALA A O 1
ATOM 627 N N . ILE A 1 88 ? 27.622 -1.313 -29.686 1.00 92.50 88 ILE A N 1
ATOM 628 C CA . ILE A 1 88 ? 28.957 -0.696 -29.709 1.00 92.50 88 ILE A CA 1
ATOM 629 C C . ILE A 1 88 ? 29.983 -1.671 -30.301 1.00 92.50 88 ILE A C 1
ATOM 631 O O . ILE A 1 88 ? 30.733 -1.303 -31.206 1.00 92.50 88 ILE A O 1
ATOM 635 N N . SER A 1 89 ? 29.966 -2.938 -29.876 1.00 89.19 89 SER A N 1
ATOM 636 C CA . SER A 1 89 ? 30.848 -3.980 -30.426 1.00 89.19 89 SER A CA 1
ATOM 637 C C . SER A 1 89 ? 30.607 -4.222 -31.922 1.00 89.19 89 SER A C 1
ATOM 639 O O . SER A 1 89 ? 31.558 -4.282 -32.702 1.00 89.19 89 SER A O 1
ATOM 641 N N . ARG A 1 90 ? 29.343 -4.260 -32.368 1.00 79.75 90 ARG A N 1
ATOM 642 C CA . ARG A 1 90 ? 28.989 -4.400 -33.793 1.00 79.75 90 ARG A CA 1
ATOM 643 C C . ARG A 1 90 ? 29.496 -3.236 -34.648 1.00 79.75 90 ARG A C 1
ATOM 645 O O . ARG A 1 90 ? 29.821 -3.438 -35.817 1.00 79.75 90 ARG A O 1
ATOM 652 N N . THR A 1 91 ? 29.578 -2.042 -34.072 1.00 73.56 91 THR A N 1
ATOM 653 C CA . THR A 1 91 ? 30.034 -0.834 -34.770 1.00 73.56 91 THR A CA 1
ATOM 654 C C . THR A 1 91 ? 31.547 -0.858 -35.034 1.00 73.56 91 THR A C 1
ATOM 656 O O . THR A 1 91 ? 31.987 -0.323 -36.048 1.00 73.56 91 THR A O 1
ATOM 659 N N . GLN A 1 92 ? 32.346 -1.559 -34.215 1.00 60.94 92 GLN A N 1
ATOM 660 C CA . GLN A 1 92 ? 33.797 -1.691 -34.429 1.00 60.94 92 GLN A CA 1
ATOM 661 C C . GLN A 1 92 ? 34.212 -2.815 -35.401 1.00 60.94 92 GLN A C 1
ATOM 663 O O . GLN A 1 92 ? 35.318 -2.776 -35.933 1.00 60.94 92 GLN A O 1
ATOM 668 N N . THR A 1 93 ? 33.361 -3.805 -35.698 1.00 61.50 93 THR A N 1
ATOM 669 C CA . THR A 1 93 ? 33.753 -4.978 -36.522 1.00 61.50 93 THR A CA 1
ATOM 670 C C . THR A 1 93 ? 33.420 -4.851 -38.022 1.00 61.50 93 THR A C 1
ATOM 672 O O . THR A 1 93 ? 33.523 -5.820 -38.775 1.00 61.50 93 THR A O 1
ATOM 675 N N . ILE A 1 94 ? 33.086 -3.661 -38.537 1.00 59.91 94 ILE A N 1
ATOM 676 C CA . ILE A 1 94 ? 32.841 -3.451 -39.983 1.00 59.91 94 ILE A CA 1
ATOM 677 C C . ILE A 1 94 ? 34.100 -2.918 -40.695 1.00 59.91 94 ILE A C 1
ATOM 679 O O . ILE A 1 94 ? 34.092 -1.905 -41.390 1.00 59.91 94 ILE A O 1
ATOM 683 N N . HIS A 1 95 ? 35.207 -3.649 -40.567 1.00 59.09 95 HIS A N 1
ATOM 684 C CA . HIS A 1 95 ? 36.371 -3.553 -41.463 1.00 59.09 95 HIS A CA 1
ATOM 685 C C . HIS A 1 95 ? 36.735 -4.915 -42.071 1.00 59.09 95 HIS A C 1
ATOM 687 O O . HIS A 1 95 ? 37.883 -5.196 -42.394 1.00 59.09 95 HIS A O 1
ATOM 693 N N 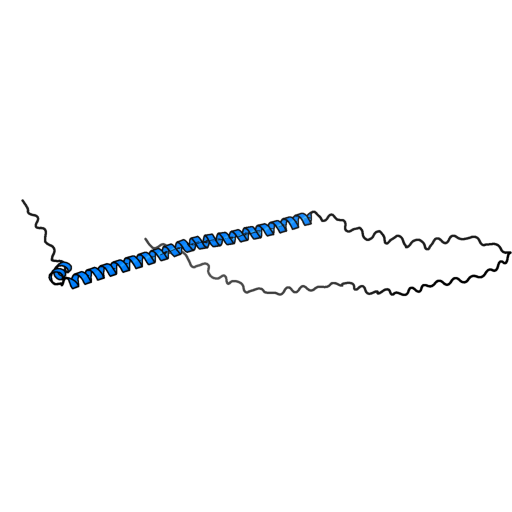. LEU A 1 96 ? 35.731 -5.769 -42.295 1.00 55.19 96 LEU A N 1
ATOM 694 C CA . LEU A 1 96 ? 35.891 -6.935 -43.159 1.00 55.19 96 LEU A CA 1
ATOM 695 C C . LEU A 1 96 ? 35.607 -6.542 -44.617 1.00 55.19 96 LEU A C 1
ATOM 697 O O . LEU A 1 96 ? 34.449 -6.290 -44.976 1.00 55.19 96 LEU A O 1
ATOM 701 N N . PRO A 1 97 ? 36.627 -6.510 -45.497 1.00 56.41 97 PRO A N 1
ATOM 702 C CA . PRO A 1 97 ? 36.418 -6.249 -46.907 1.00 56.41 97 PRO A CA 1
ATOM 703 C C . PRO A 1 97 ? 35.664 -7.435 -47.513 1.00 56.41 97 PRO A C 1
ATOM 705 O O . PRO A 1 97 ? 36.240 -8.463 -47.855 1.00 56.41 97 PRO A O 1
ATOM 708 N N . ARG A 1 98 ? 34.360 -7.281 -47.764 1.00 62.12 98 ARG A N 1
ATOM 709 C CA . ARG A 1 98 ? 33.563 -8.217 -48.586 1.00 62.12 98 ARG A CA 1
ATOM 710 C C . ARG A 1 98 ? 33.955 -8.194 -50.080 1.00 62.12 98 ARG A C 1
ATOM 712 O O . ARG A 1 98 ? 33.133 -8.449 -50.958 1.00 62.12 98 ARG A O 1
ATOM 719 N N . ARG A 1 99 ? 35.216 -7.889 -50.408 1.00 58.44 99 ARG A N 1
ATOM 720 C CA . ARG A 1 99 ? 35.753 -7.787 -51.774 1.00 58.44 99 ARG A CA 1
ATOM 721 C C . ARG A 1 99 ? 36.668 -8.960 -52.132 1.00 58.44 99 ARG A C 1
ATOM 723 O O . ARG A 1 99 ? 37.732 -8.766 -52.702 1.00 58.44 99 ARG A O 1
ATOM 730 N N . GLN A 1 100 ? 36.239 -10.197 -51.897 1.00 59.09 100 GLN A N 1
ATOM 731 C CA . GLN A 1 100 ? 37.011 -11.358 -52.362 1.00 59.09 100 GLN A CA 1
ATOM 732 C C . GLN A 1 100 ? 36.133 -12.516 -52.834 1.00 59.09 100 GLN A C 1
ATOM 734 O O . GLN A 1 100 ? 36.287 -13.660 -52.439 1.00 59.09 100 GLN A O 1
ATOM 739 N N . ARG A 1 101 ? 35.207 -12.233 -53.758 1.00 56.91 101 ARG A N 1
ATOM 740 C CA . ARG A 1 101 ? 34.571 -13.287 -54.576 1.00 56.91 101 ARG A CA 1
ATOM 741 C C . ARG A 1 101 ? 34.349 -12.900 -56.040 1.00 56.91 101 ARG A C 1
ATOM 743 O O . ARG A 1 101 ? 33.427 -13.384 -56.685 1.00 56.91 101 ARG A O 1
ATOM 750 N N . ARG A 1 102 ? 35.197 -12.024 -56.598 1.00 57.59 102 ARG A N 1
ATOM 751 C CA . ARG A 1 102 ? 35.171 -11.673 -58.037 1.00 57.59 102 ARG A CA 1
ATOM 752 C C . ARG A 1 102 ? 36.553 -11.519 -58.692 1.00 57.59 102 ARG A C 1
ATOM 754 O O . ARG A 1 102 ? 36.684 -10.761 -59.644 1.00 57.59 102 ARG A O 1
ATOM 761 N N . ARG A 1 103 ? 37.592 -12.226 -58.223 1.00 56.62 103 ARG A N 1
ATOM 762 C CA . ARG A 1 103 ? 38.929 -12.192 -58.865 1.00 56.62 103 ARG A CA 1
ATOM 763 C C . ARG A 1 103 ? 39.411 -13.494 -59.516 1.00 56.62 103 ARG A C 1
ATOM 765 O O . ARG A 1 103 ? 40.452 -13.471 -60.154 1.00 56.62 103 ARG A O 1
ATOM 772 N N . HIS A 1 104 ? 38.624 -14.574 -59.508 1.00 53.56 104 HIS A N 1
ATOM 773 C CA . HIS A 1 104 ? 39.011 -15.827 -60.189 1.00 53.56 104 HIS A CA 1
ATOM 774 C C . HIS A 1 104 ? 38.225 -16.154 -61.473 1.00 53.56 104 HIS A C 1
ATOM 776 O O . HIS A 1 104 ? 38.439 -17.201 -62.069 1.00 53.56 104 HIS A O 1
ATOM 782 N N . ALA A 1 105 ? 37.377 -15.244 -61.970 1.00 56.78 105 ALA A N 1
ATOM 783 C CA . ALA A 1 105 ? 36.578 -15.466 -63.187 1.00 56.78 105 ALA A CA 1
ATOM 784 C C . ALA A 1 105 ? 37.091 -14.729 -64.448 1.00 56.78 105 ALA A C 1
ATOM 786 O O . ALA A 1 105 ? 36.369 -14.627 -65.436 1.00 56.78 105 ALA A O 1
ATOM 787 N N . ARG A 1 106 ? 38.328 -14.208 -64.448 1.00 57.03 106 ARG A N 1
ATOM 788 C CA . ARG A 1 106 ? 38.942 -13.512 -65.605 1.00 57.03 106 ARG A CA 1
ATOM 789 C C . ARG A 1 106 ? 40.285 -14.119 -66.043 1.00 57.03 106 ARG A C 1
ATOM 791 O O . ARG A 1 106 ? 41.224 -13.404 -66.355 1.00 57.03 106 ARG A O 1
ATOM 798 N N . ARG A 1 107 ? 40.393 -15.450 -66.075 1.00 58.00 107 ARG A N 1
ATOM 799 C CA . ARG A 1 107 ? 41.577 -16.152 -66.624 1.00 58.00 107 ARG A CA 1
ATOM 800 C C . ARG A 1 107 ? 41.225 -17.322 -67.552 1.00 58.00 107 ARG A C 1
ATOM 802 O O . ARG A 1 107 ? 41.917 -18.3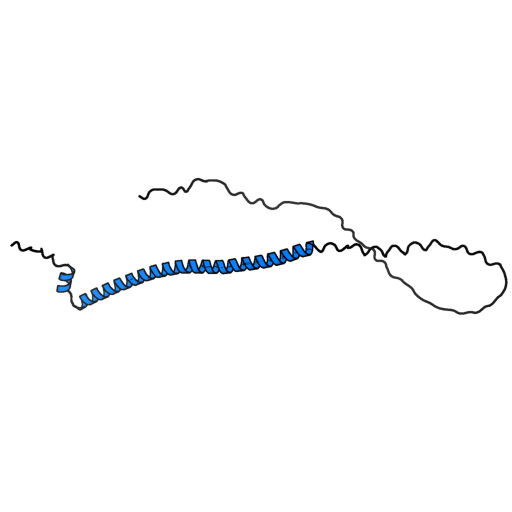29 -67.594 1.00 58.00 107 ARG A O 1
ATOM 809 N N . ARG A 1 108 ? 40.122 -17.211 -68.298 1.00 58.16 108 ARG A N 1
ATOM 810 C CA . ARG A 1 108 ? 39.707 -18.223 -69.294 1.00 58.16 108 ARG A CA 1
ATOM 811 C C . ARG A 1 108 ? 39.180 -17.626 -70.604 1.00 58.16 108 ARG A C 1
ATOM 813 O O . ARG A 1 108 ? 38.326 -18.225 -71.246 1.00 58.16 108 ARG A O 1
ATOM 820 N N . ARG A 1 109 ? 39.652 -16.441 -71.009 1.00 58.50 109 ARG A N 1
ATOM 821 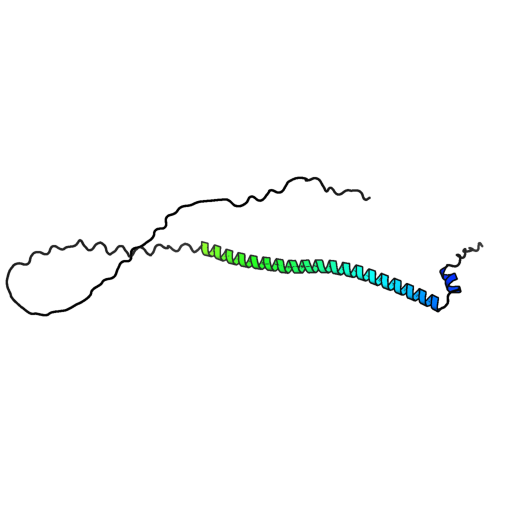C CA . ARG A 1 109 ? 39.180 -15.815 -72.257 1.00 58.50 109 ARG A CA 1
ATOM 822 C C . ARG A 1 109 ? 40.269 -15.250 -73.169 1.00 58.50 109 ARG A C 1
ATOM 824 O O . ARG A 1 109 ? 39.945 -14.415 -73.992 1.00 58.50 109 ARG A O 1
ATOM 831 N N . ASP A 1 110 ? 41.502 -15.744 -73.057 1.00 56.94 110 ASP A N 1
ATOM 832 C CA . ASP A 1 110 ? 42.619 -15.302 -73.912 1.00 56.94 110 ASP A CA 1
ATOM 833 C C . ASP A 1 110 ? 43.566 -16.454 -74.284 1.00 56.94 110 ASP A C 1
ATOM 835 O O . ASP A 1 110 ? 44.762 -16.460 -74.017 1.00 56.94 110 ASP A O 1
ATOM 839 N N . ARG A 1 111 ? 42.998 -17.521 -74.852 1.00 57.91 111 ARG A N 1
ATOM 840 C CA . ARG A 1 111 ? 43.774 -18.646 -75.408 1.00 57.91 111 ARG A CA 1
ATOM 841 C C . ARG A 1 111 ? 43.132 -19.216 -76.677 1.00 57.91 111 ARG A C 1
ATOM 843 O O . ARG A 1 111 ? 43.125 -20.422 -76.889 1.00 57.91 111 ARG A O 1
ATOM 850 N N . ARG A 1 112 ? 42.522 -18.352 -77.497 1.00 58.19 112 ARG A N 1
ATOM 851 C CA . ARG A 1 112 ? 41.918 -18.729 -78.793 1.00 58.19 112 ARG A CA 1
ATOM 852 C C . ARG A 1 112 ? 42.595 -18.097 -80.015 1.00 58.19 112 ARG A C 1
ATOM 854 O O . ARG A 1 112 ? 42.145 -18.345 -81.123 1.00 58.19 112 ARG A O 1
ATOM 861 N N . THR A 1 113 ? 43.678 -17.341 -79.840 1.00 60.28 113 THR A N 1
ATOM 862 C CA . THR A 1 113 ? 44.307 -16.565 -80.929 1.00 60.28 113 THR A CA 1
ATOM 863 C C . THR A 1 113 ? 45.793 -16.846 -81.153 1.00 60.28 113 THR A C 1
ATOM 865 O O . THR A 1 113 ? 46.428 -16.151 -81.931 1.00 60.28 113 THR A O 1
ATOM 868 N N . LEU A 1 114 ? 46.349 -17.912 -80.576 1.00 53.53 114 LEU A N 1
ATOM 869 C CA . LEU A 1 114 ? 47.685 -18.396 -80.941 1.00 53.53 114 LEU A CA 1
ATOM 870 C C . LEU A 1 114 ? 47.540 -19.654 -81.803 1.00 53.53 114 LEU A C 1
ATOM 872 O O . LEU A 1 114 ? 47.601 -20.773 -81.300 1.00 53.53 114 LEU A O 1
ATOM 876 N N . ARG A 1 115 ? 47.289 -19.458 -83.103 1.00 59.09 115 ARG A N 1
ATOM 877 C CA . ARG A 1 115 ? 47.603 -20.466 -84.124 1.00 59.09 115 ARG A CA 1
ATOM 878 C C . ARG A 1 115 ? 49.081 -20.272 -84.482 1.00 59.09 115 ARG A C 1
ATOM 880 O O . ARG A 1 115 ? 49.384 -19.256 -85.102 1.00 59.09 115 ARG A O 1
ATOM 887 N N . PRO A 1 116 ? 50.007 -21.166 -84.102 1.00 56.56 116 PRO A N 1
ATOM 888 C CA . PRO A 1 116 ? 51.314 -21.182 -84.736 1.00 56.56 116 PRO A CA 1
ATOM 889 C C . PRO A 1 116 ? 51.130 -21.681 -86.174 1.00 56.56 116 PRO A C 1
ATOM 891 O O . PRO A 1 116 ? 50.525 -22.729 -86.406 1.00 56.56 116 PRO A O 1
ATOM 894 N N . ALA A 1 117 ? 51.600 -20.893 -87.137 1.00 61.34 117 ALA A N 1
ATOM 895 C CA . ALA A 1 117 ? 51.747 -21.322 -88.517 1.00 61.34 117 ALA A CA 1
ATOM 896 C C . ALA A 1 117 ? 52.767 -22.470 -88.551 1.00 61.34 117 ALA A C 1
ATOM 898 O O . ALA A 1 117 ? 53.939 -22.256 -88.245 1.00 61.34 117 ALA A O 1
ATOM 899 N N . LEU A 1 118 ? 52.318 -23.688 -88.864 1.00 65.94 118 LEU A N 1
ATOM 900 C CA . LEU A 1 118 ? 53.229 -24.785 -89.183 1.00 65.94 118 LEU A CA 1
ATOM 901 C C . LEU A 1 118 ? 53.615 -24.697 -90.671 1.00 65.94 118 LEU A C 1
ATOM 903 O O . LEU A 1 118 ? 52.716 -24.556 -91.504 1.00 65.94 118 LEU A O 1
ATOM 907 N N . PRO A 1 119 ? 54.911 -24.803 -91.013 1.00 67.00 119 PRO A N 1
ATOM 908 C CA . PRO A 1 119 ? 55.353 -24.988 -92.389 1.00 67.00 119 PRO A CA 1
ATOM 909 C C . PRO A 1 119 ? 54.945 -26.378 -92.902 1.00 67.00 119 PRO A C 1
ATOM 911 O O . PRO A 1 119 ? 54.879 -27.347 -92.144 1.00 67.00 119 PRO A O 1
ATOM 914 N N . LEU A 1 120 ? 54.611 -26.437 -94.190 1.00 71.62 120 LEU A N 1
ATOM 915 C CA . LEU A 1 120 ? 53.980 -27.578 -94.849 1.00 71.62 120 LEU A CA 1
ATOM 916 C C . LEU A 1 120 ? 54.894 -28.820 -94.905 1.00 71.62 120 LEU A C 1
ATOM 918 O O . LEU A 1 120 ? 56.091 -28.672 -95.156 1.00 71.62 120 LEU A O 1
ATOM 922 N N . PRO A 1 121 ? 54.345 -30.038 -94.732 1.00 67.94 121 PRO A N 1
ATOM 923 C CA . PRO A 1 121 ? 55.072 -31.279 -94.976 1.00 67.94 121 PRO A CA 1
ATOM 924 C C . PRO A 1 121 ? 55.213 -31.528 -96.488 1.00 67.94 121 PRO A C 1
ATOM 926 O O . PRO A 1 121 ? 54.232 -31.446 -97.228 1.00 67.94 121 PRO A O 1
ATOM 929 N N . GLY A 1 122 ? 56.441 -31.804 -96.937 1.00 70.56 122 GLY A N 1
ATOM 930 C CA . GLY A 1 122 ? 56.744 -32.192 -98.318 1.00 70.56 122 GLY A CA 1
ATOM 931 C C . GLY A 1 122 ? 56.163 -33.566 -98.696 1.00 70.56 122 GLY A C 1
ATOM 932 O O . GLY A 1 122 ? 55.782 -34.330 -97.805 1.00 70.56 122 GLY A O 1
ATOM 933 N N . PRO A 1 123 ? 56.065 -33.873 -100.002 1.00 68.31 123 PRO A N 1
ATOM 934 C CA . PRO A 1 123 ? 55.456 -35.106 -100.484 1.00 68.31 123 PRO A CA 1
ATOM 935 C C . PRO A 1 123 ? 56.428 -36.303 -100.460 1.00 68.31 123 PRO A C 1
ATOM 937 O O . PRO A 1 123 ? 57.621 -36.146 -100.710 1.00 68.31 123 PRO A O 1
ATOM 940 N N . ASP A 1 124 ? 55.827 -37.479 -100.232 1.00 55.00 124 ASP A N 1
ATOM 941 C CA . ASP A 1 124 ? 56.276 -38.839 -100.592 1.00 55.00 124 ASP A CA 1
ATOM 942 C C . ASP A 1 124 ? 57.386 -39.456 -99.696 1.00 55.00 124 ASP A C 1
ATOM 944 O O . ASP A 1 124 ? 58.350 -38.798 -99.338 1.00 55.00 124 ASP A O 1
ATOM 948 N N . VAL A 1 125 ? 57.368 -40.706 -99.203 1.00 59.66 125 VAL A N 1
ATOM 949 C CA . VAL A 1 125 ? 56.766 -41.999 -99.590 1.00 59.66 125 VAL A CA 1
ATOM 950 C C . VAL A 1 125 ? 56.687 -42.898 -98.333 1.00 59.66 125 VAL A C 1
ATOM 952 O O . VAL A 1 125 ? 57.613 -42.889 -97.525 1.00 59.66 125 VAL A O 1
ATOM 955 N N . GLY A 1 126 ? 55.667 -43.763 -98.212 1.00 48.88 126 GLY A N 1
ATOM 956 C CA . GLY A 1 126 ? 55.774 -44.999 -97.408 1.00 48.88 126 GLY A CA 1
ATOM 957 C C . GLY A 1 126 ? 54.461 -45.531 -96.808 1.00 48.88 126 GLY A C 1
ATOM 958 O O . GLY A 1 126 ? 53.976 -44.960 -95.833 1.00 48.88 126 GLY A O 1
ATOM 959 N N . PRO A 1 127 ? 53.876 -46.632 -97.327 1.00 61.94 127 PRO A N 1
ATOM 960 C CA . PRO A 1 127 ? 52.603 -47.158 -96.845 1.00 61.94 127 PRO A CA 1
ATOM 961 C C . PRO A 1 127 ? 52.799 -48.153 -95.691 1.00 61.94 127 PRO A C 1
ATOM 963 O O . PRO A 1 127 ? 53.452 -49.181 -95.845 1.00 61.94 127 PRO A O 1
ATOM 966 N N . GLY A 1 128 ? 52.164 -47.886 -94.550 1.00 53.38 128 GLY A N 1
ATOM 967 C CA . GLY A 1 128 ? 52.113 -48.795 -93.403 1.00 53.38 128 GLY A CA 1
ATOM 968 C C . GLY A 1 128 ? 50.713 -48.826 -92.803 1.00 53.38 128 GLY A C 1
ATOM 969 O O . GLY A 1 128 ? 50.384 -48.046 -91.916 1.00 53.38 128 GLY A O 1
ATOM 970 N N . ARG A 1 129 ? 49.866 -49.711 -93.332 1.00 57.91 129 ARG A N 1
ATOM 971 C CA . ARG A 1 129 ? 48.525 -50.012 -92.818 1.00 57.91 129 ARG A CA 1
ATOM 972 C C . ARG A 1 129 ? 48.644 -50.727 -91.475 1.00 57.91 129 ARG A C 1
ATOM 974 O O . ARG A 1 129 ? 49.190 -51.816 -91.483 1.00 57.91 129 ARG A O 1
ATOM 981 N N . HIS A 1 130 ? 48.022 -50.232 -90.403 1.00 55.44 130 HIS A N 1
ATOM 982 C CA . HIS A 1 130 ? 47.498 -51.102 -89.341 1.00 55.44 130 HIS A CA 1
ATOM 983 C C . HIS A 1 130 ? 46.234 -50.510 -88.701 1.00 55.44 130 HIS A C 1
ATOM 985 O O . HIS A 1 130 ? 46.187 -49.358 -88.278 1.00 55.44 130 HIS A O 1
ATOM 991 N N . HIS A 1 131 ? 45.186 -51.333 -88.702 1.00 55.03 131 HIS A N 1
ATOM 992 C CA . HIS A 1 131 ? 43.863 -51.103 -88.137 1.00 55.03 131 HIS A CA 1
ATOM 993 C C . HIS A 1 131 ? 43.858 -51.076 -86.603 1.00 55.03 131 HIS A C 1
ATOM 995 O O . HIS A 1 131 ? 44.584 -51.830 -85.963 1.00 55.03 131 HIS A O 1
ATOM 1001 N N . GLY A 1 132 ? 42.924 -50.310 -86.030 1.00 47.72 132 GLY A N 1
ATOM 1002 C CA . GLY A 1 132 ? 42.477 -50.472 -84.645 1.00 47.72 132 GLY A CA 1
ATOM 1003 C C . GLY A 1 132 ? 41.299 -49.544 -84.304 1.00 47.72 132 GLY A C 1
ATOM 1004 O O . GLY A 1 132 ? 41.486 -48.328 -84.320 1.00 47.72 132 GLY A O 1
ATOM 1005 N N . PRO A 1 133 ? 40.088 -50.062 -84.011 1.00 60.62 133 PRO A N 1
ATOM 1006 C CA . PRO A 1 133 ? 38.928 -49.247 -83.657 1.00 60.62 133 PRO A CA 1
ATOM 1007 C C . PRO A 1 133 ? 38.842 -49.036 -82.138 1.00 60.62 133 PRO A C 1
ATOM 1009 O O . PRO A 1 133 ? 38.742 -49.989 -81.369 1.00 60.62 133 PRO A O 1
ATOM 1012 N N . GLY A 1 134 ? 38.845 -47.774 -81.703 1.00 56.91 134 GLY A N 1
ATOM 1013 C CA . GLY A 1 134 ? 38.707 -47.384 -80.297 1.00 56.91 134 GLY A CA 1
ATOM 1014 C C . GLY A 1 134 ? 37.457 -46.544 -80.063 1.00 56.91 134 GLY A C 1
ATOM 1015 O O . GLY A 1 134 ? 37.472 -45.328 -80.232 1.00 56.91 134 GLY A O 1
ATOM 1016 N N . LEU A 1 135 ? 36.373 -47.215 -79.682 1.00 62.25 135 LEU A N 1
ATOM 1017 C CA . LEU A 1 135 ? 35.100 -46.648 -79.236 1.00 62.25 135 LEU A CA 1
ATOM 1018 C C . LEU A 1 135 ? 35.289 -45.794 -77.968 1.00 62.25 135 LEU A C 1
ATOM 1020 O O . LEU A 1 135 ? 35.967 -46.216 -77.036 1.00 62.25 135 LEU A O 1
ATOM 1024 N N . GLY A 1 136 ? 34.634 -44.632 -77.882 1.00 53.06 136 GLY A N 1
ATOM 1025 C CA . GLY A 1 136 ? 34.795 -43.749 -76.721 1.00 53.06 136 GLY A CA 1
ATOM 1026 C C . GLY A 1 136 ? 33.741 -42.656 -76.598 1.00 53.06 136 GLY A C 1
ATOM 1027 O O . GLY A 1 136 ? 34.017 -41.490 -76.846 1.00 53.06 136 GLY A O 1
ATOM 1028 N N . ARG A 1 137 ? 32.532 -43.069 -76.209 1.00 56.00 137 ARG A N 1
ATOM 1029 C CA . ARG A 1 137 ? 31.400 -42.271 -75.701 1.00 56.00 137 ARG A CA 1
ATOM 1030 C C . ARG A 1 137 ? 31.795 -40.962 -74.993 1.00 56.00 137 ARG A C 1
ATOM 1032 O O . ARG A 1 137 ? 32.673 -40.978 -74.140 1.00 56.00 137 ARG A O 1
ATOM 1039 N N . ALA A 1 138 ? 30.988 -39.915 -75.169 1.00 57.91 138 ALA A N 1
ATOM 1040 C CA . ALA A 1 138 ? 30.192 -39.351 -74.067 1.00 57.91 138 ALA A CA 1
ATOM 1041 C C . ALA A 1 138 ? 29.383 -38.136 -74.540 1.00 57.91 138 ALA A C 1
ATOM 1043 O O . ALA A 1 138 ? 29.876 -37.016 -74.661 1.00 57.91 138 ALA A O 1
ATOM 1044 N N . ASP A 1 139 ? 28.104 -38.411 -74.750 1.00 57.53 139 ASP A N 1
ATOM 1045 C CA . ASP A 1 139 ? 26.999 -37.469 -74.768 1.00 57.53 139 ASP A CA 1
ATOM 1046 C C . ASP A 1 139 ? 27.011 -36.589 -73.501 1.00 57.53 139 ASP A C 1
ATOM 1048 O O . ASP A 1 139 ? 27.152 -37.086 -72.379 1.00 57.53 139 ASP A O 1
ATOM 1052 N N . ARG A 1 140 ? 26.880 -35.270 -73.665 1.00 61.19 140 ARG A N 1
ATOM 1053 C CA . ARG A 1 140 ? 26.704 -34.346 -72.538 1.00 61.19 140 ARG A CA 1
ATOM 1054 C C . ARG A 1 140 ? 25.663 -33.285 -72.879 1.00 61.19 140 ARG A C 1
ATOM 1056 O O . ARG A 1 140 ? 25.958 -32.100 -73.007 1.00 61.19 140 ARG A O 1
ATOM 1063 N N . ARG A 1 141 ? 24.413 -33.740 -72.968 1.00 57.69 141 ARG A N 1
ATOM 1064 C CA . ARG A 1 141 ? 23.224 -32.927 -72.692 1.00 57.69 141 ARG A CA 1
ATOM 1065 C C . ARG A 1 141 ? 23.199 -32.505 -71.218 1.00 57.69 141 ARG A C 1
ATOM 1067 O O . ARG A 1 141 ? 23.378 -33.346 -70.341 1.00 57.69 141 ARG A O 1
ATOM 1074 N N . ARG A 1 142 ? 22.959 -31.214 -70.973 1.00 59.06 142 ARG A N 1
ATOM 1075 C CA . ARG A 1 142 ? 22.153 -30.613 -69.882 1.00 59.06 142 ARG A CA 1
ATOM 1076 C C . ARG A 1 142 ? 22.367 -29.098 -69.944 1.00 59.06 142 ARG A C 1
ATOM 1078 O O . ARG A 1 142 ? 23.447 -28.598 -69.648 1.00 59.06 142 ARG A O 1
ATOM 1085 N N . ASP A 1 143 ? 21.478 -28.413 -70.647 1.00 50.41 143 ASP A N 1
ATOM 1086 C CA . ASP A 1 143 ? 20.344 -27.678 -70.065 1.00 50.41 143 ASP A CA 1
ATOM 1087 C C . ASP A 1 143 ? 20.776 -26.547 -69.125 1.00 50.41 143 ASP A C 1
ATOM 1089 O O . ASP A 1 143 ? 21.028 -26.727 -67.934 1.00 50.41 143 ASP A O 1
ATOM 1093 N N . LEU A 1 144 ? 20.861 -25.351 -69.707 1.00 56.16 144 LEU A N 1
ATOM 1094 C CA . LEU A 1 144 ? 21.037 -24.086 -69.010 1.00 56.16 144 LEU A CA 1
ATOM 1095 C C . LEU A 1 144 ? 19.659 -23.449 -68.826 1.00 56.16 144 LEU A C 1
ATOM 1097 O O . LEU A 1 144 ? 19.146 -22.774 -69.715 1.00 56.16 144 LEU A O 1
ATOM 1101 N N . GLY A 1 145 ? 19.089 -23.638 -67.636 1.00 45.81 145 GLY A N 1
ATOM 1102 C CA . GLY A 1 145 ? 17.957 -22.857 -67.155 1.00 45.81 145 GLY A CA 1
ATOM 1103 C C . GLY A 1 145 ? 18.346 -21.384 -67.004 1.00 45.81 145 GLY A C 1
ATOM 1104 O O . GLY A 1 145 ? 19.101 -21.005 -66.107 1.00 45.81 145 GLY A O 1
ATOM 1105 N N . HIS A 1 146 ? 17.810 -20.543 -67.883 1.00 51.28 146 HIS A N 1
ATOM 1106 C CA . HIS A 1 146 ? 17.912 -19.091 -67.822 1.00 51.28 146 HIS A CA 1
ATOM 1107 C C . HIS A 1 146 ? 16.552 -18.496 -67.460 1.00 51.28 146 HIS A C 1
ATOM 1109 O O . HIS A 1 146 ? 15.759 -18.239 -68.348 1.00 51.28 146 HIS A O 1
ATOM 1115 N N . HIS A 1 147 ? 16.317 -18.171 -66.187 1.00 49.75 147 HIS A N 1
ATOM 1116 C CA . HIS A 1 147 ? 15.398 -17.083 -65.827 1.00 49.75 147 HIS A CA 1
ATOM 1117 C C . HIS A 1 147 ? 15.849 -16.404 -64.530 1.00 49.75 147 HIS A C 1
ATOM 1119 O O . HIS A 1 147 ? 15.480 -16.777 -63.421 1.00 49.75 147 HIS A O 1
ATOM 1125 N N . ARG A 1 148 ? 16.667 -15.356 -64.682 1.00 52.91 148 ARG A N 1
ATOM 1126 C CA . ARG A 1 148 ? 16.864 -14.333 -63.650 1.00 52.91 148 ARG A CA 1
ATOM 1127 C C . ARG A 1 148 ? 15.777 -13.274 -63.813 1.00 52.91 148 ARG A C 1
ATOM 1129 O O . ARG A 1 148 ? 15.794 -12.546 -64.802 1.00 52.91 148 ARG A O 1
ATOM 1136 N N . ARG A 1 149 ? 14.882 -13.146 -62.832 1.00 54.59 149 ARG A N 1
ATOM 1137 C CA . ARG A 1 149 ? 14.033 -11.958 -62.673 1.00 54.59 149 ARG A CA 1
ATOM 1138 C C . ARG A 1 149 ? 14.849 -10.843 -62.009 1.00 54.59 149 ARG A C 1
ATOM 1140 O O . ARG A 1 149 ? 15.517 -11.075 -61.003 1.00 54.59 149 ARG A O 1
ATOM 1147 N N . ARG A 1 150 ? 14.828 -9.649 -62.607 1.00 56.16 150 ARG A N 1
ATOM 1148 C CA . ARG A 1 150 ? 15.301 -8.397 -61.996 1.00 56.16 150 ARG A CA 1
ATOM 1149 C C . ARG A 1 150 ? 14.157 -7.765 -61.188 1.00 56.16 150 ARG A C 1
ATOM 1151 O O . ARG A 1 150 ? 13.017 -7.867 -61.633 1.00 56.16 150 ARG A O 1
ATOM 1158 N N . PRO A 1 151 ? 14.442 -7.081 -60.069 1.00 53.97 151 PRO A N 1
ATOM 1159 C CA . PRO A 1 151 ? 13.465 -6.268 -59.358 1.00 53.97 151 PRO A CA 1
ATOM 1160 C C . PRO A 1 151 ? 13.460 -4.833 -59.907 1.00 53.97 151 PRO A C 1
ATOM 1162 O O . PRO A 1 151 ? 14.507 -4.188 -59.987 1.00 53.97 151 PRO A O 1
ATOM 1165 N N . GLY A 1 152 ? 12.280 -4.355 -60.301 1.00 50.78 152 GLY A N 1
ATOM 1166 C CA . GLY A 1 152 ? 12.009 -2.954 -60.616 1.00 50.78 152 GLY A CA 1
ATOM 1167 C C . GLY A 1 152 ? 11.291 -2.289 -59.445 1.00 50.78 152 GLY A C 1
ATOM 1168 O O . GLY A 1 152 ? 10.336 -2.843 -58.908 1.00 50.78 152 GLY A O 1
ATOM 1169 N N . LEU A 1 153 ? 11.807 -1.131 -59.043 1.00 62.78 153 LEU A N 1
ATOM 1170 C CA . LEU A 1 153 ? 11.216 -0.190 -58.095 1.00 62.78 153 LEU A CA 1
ATOM 1171 C C . LEU A 1 153 ? 9.863 0.332 -58.609 1.00 62.78 153 LEU A C 1
ATOM 1173 O O . LEU A 1 153 ? 9.679 0.402 -59.816 1.00 62.78 153 LEU A O 1
ATOM 1177 N N . HIS A 1 154 ? 8.959 0.742 -57.714 1.00 52.56 154 HIS A N 1
ATOM 1178 C CA . HIS A 1 154 ? 8.463 2.125 -57.580 1.00 52.56 154 HIS A CA 1
ATOM 1179 C C . HIS A 1 154 ? 7.332 2.219 -56.523 1.00 52.56 154 HIS A C 1
ATOM 1181 O O . HIS A 1 154 ? 6.658 1.248 -56.204 1.00 52.56 154 HIS A O 1
ATOM 1187 N N . ARG A 1 155 ? 7.252 3.417 -55.931 1.00 54.78 155 ARG A N 1
ATOM 1188 C CA . ARG A 1 155 ? 6.514 3.927 -54.747 1.00 54.78 155 ARG A CA 1
ATOM 1189 C C . ARG A 1 155 ? 4.970 3.826 -54.887 1.00 54.78 155 ARG A C 1
ATOM 1191 O O . ARG A 1 155 ? 4.505 3.729 -56.018 1.00 54.78 155 ARG A O 1
ATOM 1198 N N . PRO A 1 156 ? 4.172 3.960 -53.801 1.00 53.69 156 PRO A N 1
ATOM 1199 C CA . PRO A 1 156 ? 3.783 5.307 -53.348 1.00 53.69 156 PRO A CA 1
ATOM 1200 C C . PRO A 1 156 ? 3.729 5.498 -51.817 1.00 53.69 156 PRO A C 1
ATOM 1202 O O . PRO A 1 156 ? 3.463 4.581 -51.047 1.00 53.69 156 PRO A O 1
ATOM 1205 N N . GLN A 1 157 ? 3.988 6.737 -51.387 1.00 56.62 157 GLN A N 1
ATOM 1206 C CA . GLN A 1 157 ? 3.684 7.232 -50.044 1.00 56.62 157 GLN A CA 1
ATOM 1207 C C . GLN A 1 157 ? 2.212 7.643 -50.011 1.00 56.62 157 GLN A C 1
ATOM 1209 O O . GLN A 1 157 ? 1.831 8.573 -50.715 1.00 56.62 157 GLN A O 1
ATOM 1214 N N . GLY A 1 158 ? 1.418 6.975 -49.181 1.00 49.16 158 GLY A N 1
ATOM 1215 C CA . GLY A 1 158 ? 0.160 7.497 -48.663 1.00 49.16 158 GLY A CA 1
ATOM 1216 C C . GLY A 1 158 ? 0.329 7.700 -47.164 1.00 49.16 158 GLY A C 1
ATOM 1217 O O . GLY A 1 158 ? 0.370 6.733 -46.412 1.00 49.16 158 GLY A O 1
ATOM 1218 N N . THR A 1 159 ? 0.497 8.944 -46.727 1.00 57.84 159 THR A N 1
ATOM 1219 C CA . THR A 1 159 ? 0.376 9.318 -45.315 1.00 57.84 159 THR A CA 1
ATOM 1220 C C . THR A 1 159 ? -1.079 9.663 -45.059 1.00 57.84 159 THR A C 1
ATOM 1222 O O . THR A 1 159 ? -1.503 10.788 -45.316 1.00 57.84 159 THR A O 1
ATOM 1225 N N . GLN A 1 160 ? -1.847 8.692 -44.580 1.00 60.16 160 GLN A N 1
ATOM 1226 C CA . GLN A 1 160 ? -3.182 8.940 -44.062 1.00 60.16 160 GLN A CA 1
ATOM 1227 C C . GLN A 1 160 ? -3.451 8.000 -42.894 1.00 60.16 160 GLN A C 1
ATOM 1229 O O . GLN A 1 160 ? -3.908 6.884 -43.092 1.00 60.16 160 GLN A O 1
ATOM 1234 N N . THR A 1 161 ? -3.164 8.477 -41.685 1.00 56.31 161 THR A N 1
ATOM 1235 C CA . THR A 1 161 ? -3.788 7.994 -40.449 1.00 56.31 161 THR A CA 1
ATOM 1236 C C . THR A 1 161 ? -3.764 9.116 -39.411 1.00 56.31 161 THR A C 1
ATOM 1238 O O . THR A 1 161 ? -2.708 9.483 -38.904 1.00 56.31 161 THR A O 1
ATOM 1241 N N . ASP A 1 162 ? -4.966 9.631 -39.153 1.00 52.47 162 ASP A N 1
ATOM 1242 C CA . ASP A 1 162 ? -5.506 10.001 -37.842 1.00 52.47 162 ASP A CA 1
ATOM 1243 C C . ASP A 1 162 ? -4.916 11.199 -37.074 1.00 52.47 162 ASP A C 1
ATOM 1245 O O . ASP A 1 162 ? -4.104 11.071 -36.159 1.00 52.47 162 ASP A O 1
ATOM 1249 N N . GLN A 1 163 ? -5.439 12.393 -37.380 1.00 56.44 163 GLN A N 1
ATOM 1250 C CA . GLN A 1 163 ? -5.517 13.483 -36.406 1.00 56.44 163 GLN A CA 1
ATOM 1251 C C . GLN A 1 163 ? -6.742 13.247 -35.509 1.00 56.44 163 GLN A C 1
ATOM 1253 O O . GLN A 1 163 ? -7.873 13.514 -35.912 1.00 56.44 163 GLN A O 1
ATOM 1258 N N . GLY A 1 164 ? -6.516 12.749 -34.293 1.00 60.72 164 GLY A N 1
ATOM 1259 C CA . GLY A 1 164 ? -7.535 12.741 -33.241 1.00 60.72 164 GLY A CA 1
ATOM 1260 C C . GLY A 1 164 ? -7.937 14.170 -32.827 1.00 60.72 164 GLY A C 1
ATOM 1261 O O . GLY A 1 164 ? -7.136 15.100 -32.971 1.00 60.72 164 GLY A O 1
ATOM 1262 N N . PRO A 1 165 ? -9.165 14.380 -32.320 1.00 63.41 165 PRO A N 1
ATOM 1263 C CA . PRO A 1 165 ? -9.673 15.714 -32.015 1.00 63.41 165 PRO A CA 1
ATOM 1264 C C . PRO A 1 165 ? -8.874 16.387 -30.887 1.00 63.41 165 PRO A C 1
ATOM 1266 O O . PRO A 1 165 ? -8.588 15.792 -29.849 1.00 63.41 165 PRO A O 1
ATOM 1269 N N . ALA A 1 166 ? -8.519 17.654 -31.110 1.00 66.44 166 ALA A N 1
ATOM 1270 C CA . ALA A 1 166 ? -7.729 18.480 -30.203 1.00 66.44 166 ALA A CA 1
ATOM 1271 C C . ALA A 1 166 ? -8.405 18.688 -28.826 1.00 66.44 166 ALA A C 1
ATOM 1273 O O . ALA A 1 166 ? -9.627 18.844 -28.758 1.00 66.44 166 ALA A O 1
ATOM 1274 N N . PRO A 1 167 ? -7.639 18.785 -27.721 1.00 63.22 167 PRO A N 1
ATOM 1275 C CA . PRO A 1 167 ? -8.192 19.150 -26.424 1.00 63.22 167 PRO A CA 1
ATOM 1276 C C . PRO A 1 167 ? -8.618 20.627 -26.394 1.00 63.22 167 PRO A C 1
ATOM 1278 O O . PRO A 1 167 ? -7.834 21.545 -26.645 1.00 63.22 167 PRO A O 1
ATOM 1281 N N . ASN A 1 168 ? -9.888 20.839 -26.052 1.00 67.44 168 ASN A N 1
ATOM 1282 C CA . ASN A 1 168 ? -10.546 22.128 -25.869 1.00 67.44 168 ASN A CA 1
ATOM 1283 C C . ASN A 1 168 ? -9.883 22.936 -24.732 1.00 67.44 168 ASN A C 1
ATOM 1285 O O . ASN A 1 168 ? -10.117 22.679 -23.552 1.00 67.44 168 ASN A O 1
ATOM 1289 N N . ARG A 1 169 ? -9.055 23.932 -25.078 1.00 62.88 169 ARG A N 1
ATOM 1290 C CA . ARG A 1 169 ? -8.513 24.923 -24.131 1.00 62.88 169 ARG A CA 1
ATOM 1291 C C . ARG A 1 169 ? -9.579 25.969 -23.789 1.00 62.88 169 ARG A C 1
ATOM 1293 O O . ARG A 1 169 ? -9.583 27.061 -24.354 1.00 62.88 169 ARG A O 1
ATOM 1300 N N . ARG A 1 170 ? -10.464 25.664 -22.837 1.00 60.34 170 ARG A N 1
ATOM 1301 C CA . ARG A 1 170 ? -11.297 26.674 -22.161 1.00 60.34 170 ARG A CA 1
ATOM 1302 C C . ARG A 1 170 ? -11.224 26.498 -20.637 1.00 60.34 170 ARG A C 1
ATOM 1304 O O . ARG A 1 170 ? -11.482 25.415 -20.132 1.00 60.34 170 ARG A O 1
ATOM 1311 N N . ASN A 1 171 ? -10.912 27.612 -19.962 1.00 59.66 171 ASN A N 1
ATOM 1312 C CA . ASN A 1 171 ? -10.848 27.904 -18.515 1.00 59.66 171 ASN A CA 1
ATOM 1313 C C . ASN A 1 171 ? -9.554 27.632 -17.718 1.00 59.66 171 ASN A C 1
ATOM 1315 O O . ASN A 1 171 ? -9.412 26.580 -17.103 1.00 59.66 171 ASN A O 1
ATOM 1319 N N . PRO A 1 172 ? -8.697 28.663 -17.552 1.00 59.81 172 PRO A N 1
ATOM 1320 C CA . PRO A 1 172 ? -7.686 28.732 -16.493 1.00 59.81 172 PRO A CA 1
ATOM 1321 C C . PRO A 1 172 ? -8.154 29.446 -15.198 1.00 59.81 172 PRO A C 1
ATOM 1323 O O . PRO A 1 172 ? -7.320 29.891 -14.418 1.00 59.81 172 PRO A O 1
ATOM 1326 N N . LEU A 1 173 ? -9.458 29.580 -14.923 1.00 59.78 173 LEU A N 1
ATOM 1327 C CA . LEU A 1 173 ? -9.960 30.355 -13.771 1.00 59.78 173 LEU A CA 1
ATOM 1328 C C . LEU A 1 173 ? -10.957 29.567 -12.911 1.00 59.78 173 LEU A C 1
ATOM 1330 O O . LEU A 1 173 ? -12.154 29.841 -12.959 1.00 59.78 173 LEU A O 1
ATOM 1334 N N . ARG A 1 174 ? -10.486 28.606 -12.101 1.00 62.22 174 ARG A N 1
ATOM 1335 C CA . ARG A 1 174 ? -11.195 28.194 -10.870 1.00 62.22 174 ARG A CA 1
ATOM 1336 C C . ARG A 1 174 ? -10.331 27.310 -9.965 1.00 62.22 174 ARG A C 1
ATOM 1338 O O . ARG A 1 174 ? -10.387 26.094 -10.064 1.00 62.22 174 ARG A O 1
ATOM 1345 N N . ASN A 1 175 ? -9.516 27.931 -9.114 1.00 57.19 175 ASN A N 1
ATOM 1346 C CA . ASN A 1 175 ? -9.240 27.491 -7.736 1.00 57.19 175 ASN A CA 1
ATOM 1347 C C . ASN A 1 175 ? -8.163 28.393 -7.115 1.00 57.19 175 ASN A C 1
ATOM 1349 O O . ASN A 1 175 ? -6.991 28.033 -7.062 1.00 57.19 175 ASN A O 1
ATOM 1353 N N . SER A 1 176 ? -8.578 29.564 -6.624 1.00 63.28 176 SER A N 1
ATOM 1354 C CA . SER A 1 176 ? -7.851 30.221 -5.533 1.00 63.28 176 SER A CA 1
ATOM 1355 C C . SER A 1 176 ? -8.413 29.695 -4.211 1.00 63.28 176 SER A C 1
ATOM 1357 O O . SER A 1 176 ? -9.634 29.748 -4.029 1.00 63.28 176 SER A O 1
ATOM 1359 N N . PRO A 1 177 ? -7.580 29.189 -3.288 1.00 66.69 177 PRO A N 1
ATOM 1360 C CA . PRO A 1 177 ? -8.026 28.863 -1.942 1.00 66.69 177 PRO A CA 1
ATOM 1361 C C . PRO A 1 177 ? -8.438 30.143 -1.200 1.00 66.69 177 PRO A C 1
ATOM 1363 O O . PRO A 1 177 ? -7.742 31.154 -1.243 1.00 66.69 177 PRO A O 1
ATOM 1366 N N . ASN A 1 178 ? -9.603 30.094 -0.555 1.00 67.94 178 ASN A N 1
ATOM 1367 C CA . ASN A 1 178 ? -10.200 31.172 0.231 1.00 67.94 178 ASN A CA 1
ATOM 1368 C C . ASN A 1 178 ? -9.473 31.314 1.586 1.00 67.94 178 ASN A C 1
ATOM 1370 O O . ASN A 1 178 ? -9.548 30.383 2.390 1.00 67.94 178 ASN A O 1
ATOM 1374 N N . PRO A 1 179 ? -8.810 32.444 1.893 1.00 65.38 179 PRO A N 1
ATOM 1375 C CA . PRO A 1 179 ? -8.222 32.678 3.204 1.00 65.38 179 PRO A CA 1
ATOM 1376 C C . PRO A 1 179 ? -9.261 33.313 4.136 1.00 65.38 179 PRO A C 1
ATOM 1378 O O . PRO A 1 179 ? -9.207 34.505 4.434 1.00 65.38 179 PRO A O 1
ATOM 1381 N N . LYS A 1 180 ? -10.233 32.519 4.593 1.00 60.34 180 LYS A N 1
ATOM 1382 C CA . LYS A 1 180 ? -11.107 32.891 5.714 1.00 60.34 180 LYS A CA 1
ATOM 1383 C C . LYS A 1 180 ? -11.445 31.677 6.569 1.00 60.34 180 LYS A C 1
ATOM 1385 O O . LYS A 1 180 ? -12.546 31.153 6.488 1.00 60.34 180 LYS A O 1
ATOM 1390 N N . THR A 1 181 ? -10.517 31.313 7.439 1.00 62.97 181 THR A N 1
ATOM 1391 C CA . THR A 1 181 ? -10.841 30.878 8.801 1.00 62.97 181 THR A CA 1
ATOM 1392 C C . THR A 1 181 ? -9.712 31.368 9.692 1.00 62.97 181 THR A C 1
ATOM 1394 O O . THR A 1 181 ? -8.565 30.947 9.559 1.00 62.97 181 THR A O 1
ATOM 1397 N N . ARG A 1 182 ? -10.087 32.378 10.469 1.00 56.38 182 ARG A N 1
ATOM 1398 C CA . ARG A 1 182 ? -9.390 32.994 11.589 1.00 56.38 182 ARG A CA 1
ATOM 1399 C C . ARG A 1 182 ? -9.493 32.080 12.802 1.00 56.38 182 ARG A C 1
ATOM 1401 O O . ARG A 1 182 ? -10.528 31.382 12.880 1.00 56.38 182 ARG A O 1
#

Secondary structure (DSSP, 8-state):
-------PPPPPHHHHHHHHS-HHHHHHHHHHHHHHHHHHHHHHHHHHHHHHHHHHHHHHHHHHHHHHHHHHHHHHHHHHHHHHHHHHHHHH--------SSSSSSSSSS-SS----PPPPPP-------------------------PPPPP----------PPPP--------PPP----

pLDDT: mean 74.29, std 17.73, range [45.81, 98.62]

Radius of gyration: 56.61 Å; chains: 1; bounding box: 93×84×166 Å

Foldseek 3Di:
DDDPPDPDPDQPPVRVCVVVDDPVVVVVVVVVVVVVVVVVVVVVVVVVVVVVCVVVVVVVVVVVVCVVVVVVVVVVVVVVVVVVVVVVVVVPPPPDPPPPDPDPPPDPDPDPPDDDDDDDDDDDDDDDDDDDDDDDDDDDDDDDDDDDDDDDDDDDDDPDDDDDDDDDPDDPDDDDDDPDDD